Protein AF-0000000066006721 (afdb_homodimer)

Solvent-accessible surface area (backbone atoms only — not comparable to full-atom values): 9634 Å² total; per-residue (Å²): 136,52,75,63,49,50,61,56,58,72,49,58,77,51,83,79,69,46,73,45,31,32,39,35,37,36,39,36,37,34,45,22,88,79,44,73,76,51,80,78,56,61,68,59,48,52,53,51,50,50,51,54,48,40,72,77,36,84,56,55,76,87,36,49,45,78,47,77,48,78,52,97,49,35,34,36,38,36,37,40,31,50,44,71,128,136,52,75,63,50,50,60,57,59,71,51,58,79,50,81,79,69,45,71,45,31,35,39,35,36,36,38,36,38,35,46,23,87,79,44,73,77,51,81,77,57,60,67,57,47,52,53,51,50,50,51,54,48,40,72,78,36,84,56,54,76,89,36,48,45,80,46,77,48,78,51,99,49,36,35,38,37,36,36,40,30,51,44,69,125

Radius of gyration: 15.92 Å; Cα contacts (8 Å, |Δi|>4): 269; chains: 2; bounding box: 31×46×38 Å

Foldseek 3Di:
DDPVVVVVVVPPPDPPLVVWDKDKDKDKDFADPVCPPPDDCPVVVVVVVVVVVCVVAVFDPVQKDWDWDDDPGMIMIMIMGIGDD/DDPVCVVVVVPPPDPPVVVWDKDKDKDKDFADPVCPPPDDCPVVVVVVVVVVVCVVAVFDPVQKDWDWDDDPGMIMIMIMGIGDD

pLDDT: mean 79.86, std 12.74, range [47.28, 93.19]

Structure (mmCIF, N/CA/C/O backbone):
data_AF-0000000066006721-model_v1
#
loop_
_entity.id
_entity.type
_entity.pdbx_description
1 polymer 'Cell division topological specificity factor'
#
loop_
_atom_site.group_PDB
_atom_site.id
_atom_site.type_symbol
_atom_site.label_atom_id
_atom_site.label_alt_id
_atom_site.label_comp_id
_atom_site.label_asym_id
_atom_site.label_entity_id
_atom_site.label_seq_id
_atom_site.pdbx_PDB_ins_code
_atom_site.Cartn_x
_atom_site.Cartn_y
_atom_site.Cartn_z
_atom_site.occupancy
_atom_site.B_iso_or_equiv
_atom_site.auth_seq_id
_atom_site.auth_comp_id
_atom_site.auth_asym_id
_atom_site.auth_atom_id
_atom_site.pdbx_PDB_model_num
ATOM 1 N N . MET A 1 1 ? -9.789 7.531 -14.812 1 58.94 1 MET A N 1
ATOM 2 C CA . MET A 1 1 ? -9.047 6.285 -14.641 1 58.94 1 MET A CA 1
ATOM 3 C C . MET A 1 1 ? -8.664 6.074 -13.18 1 58.94 1 MET A C 1
ATOM 5 O O . MET A 1 1 ? -8.289 7.023 -12.492 1 58.94 1 MET A O 1
ATOM 9 N N . SER A 1 2 ? -9.062 4.902 -12.477 1 75.69 2 SER A N 1
ATOM 10 C CA . SER A 1 2 ? -8.875 4.586 -11.07 1 75.69 2 SER A CA 1
ATOM 11 C C . SER A 1 2 ? -7.555 3.85 -10.844 1 75.69 2 SER A C 1
ATOM 13 O O . SER A 1 2 ? -6.895 3.441 -11.797 1 75.69 2 SER A O 1
ATOM 15 N N . ILE A 1 3 ? -7.07 3.889 -9.68 1 78.44 3 ILE A N 1
ATOM 16 C CA . ILE A 1 3 ? -5.848 3.17 -9.344 1 78.44 3 ILE A CA 1
ATOM 17 C C . ILE A 1 3 ? -5.965 1.711 -9.781 1 78.44 3 ILE A C 1
ATOM 19 O O . ILE A 1 3 ? -4.98 1.095 -10.188 1 78.44 3 ILE A O 1
ATOM 23 N N . PHE A 1 4 ? -7.145 1.253 -9.812 1 81.06 4 PHE A N 1
ATOM 24 C CA . PHE A 1 4 ? -7.402 -0.123 -10.219 1 81.06 4 PHE A CA 1
ATOM 25 C C . PHE A 1 4 ? -7.121 -0.312 -11.703 1 81.06 4 PHE A C 1
ATOM 27 O O . PHE A 1 4 ? -6.578 -1.34 -12.109 1 81.06 4 PHE A O 1
ATOM 34 N N . ASP A 1 5 ? -7.543 0.775 -12.352 1 77.31 5 ASP A N 1
ATOM 35 C CA . ASP A 1 5 ? -7.316 0.72 -13.797 1 77.31 5 ASP A CA 1
ATOM 36 C C . ASP A 1 5 ? -5.824 0.671 -14.117 1 77.31 5 ASP A C 1
ATOM 38 O O . ASP A 1 5 ? -5.406 -0.013 -15.055 1 77.31 5 ASP A O 1
ATOM 42 N N . TYR A 1 6 ? -5.195 1.32 -13.336 1 77.12 6 TYR A N 1
ATOM 43 C CA . TYR A 1 6 ? -3.75 1.389 -13.516 1 77.12 6 TYR A CA 1
ATOM 44 C C . TYR A 1 6 ? -3.113 0.014 -13.344 1 77.12 6 TYR A C 1
ATOM 46 O O . TYR A 1 6 ? -2.311 -0.411 -14.18 1 77.12 6 TYR A O 1
ATOM 54 N N . PHE A 1 7 ? -3.455 -0.729 -12.445 1 80 7 PHE A N 1
ATOM 55 C CA . PHE A 1 7 ? -2.871 -2.033 -12.156 1 80 7 PHE A CA 1
ATOM 56 C C . PHE A 1 7 ? -3.381 -3.084 -13.133 1 80 7 PHE A C 1
ATOM 58 O O . PHE A 1 7 ? -2.66 -4.023 -13.477 1 80 7 PHE A O 1
ATOM 65 N N . ARG A 1 8 ? -4.484 -2.852 -13.578 1 72.56 8 ARG A N 1
ATOM 66 C CA . ARG A 1 8 ? -5.043 -3.777 -14.562 1 72.56 8 ARG A CA 1
ATOM 67 C C . ARG A 1 8 ? -4.387 -3.588 -15.922 1 72.56 8 ARG A C 1
ATOM 69 O O . ARG A 1 8 ? -4.172 -4.559 -16.656 1 72.56 8 ARG A O 1
ATOM 76 N N . ALA A 1 9 ? -4.18 -2.328 -16.188 1 70.56 9 ALA A N 1
ATOM 77 C CA . ALA A 1 9 ? -3.611 -1.997 -17.484 1 70.56 9 ALA A CA 1
ATOM 78 C C . ALA A 1 9 ? -2.156 -2.447 -17.578 1 70.56 9 ALA A C 1
ATOM 80 O O . ALA A 1 9 ? -1.688 -2.83 -18.656 1 70.56 9 ALA A O 1
ATOM 81 N N . LYS A 1 10 ? -1.448 -2.076 -16.609 1 62.06 10 LYS A N 1
ATOM 82 C CA . LYS A 1 10 ? -0.041 -2.465 -16.594 1 62.06 10 LYS A CA 1
ATOM 83 C C . LYS A 1 10 ? 0.118 -3.967 -16.797 1 62.06 10 LYS A C 1
ATOM 85 O O . LYS A 1 10 ? 1.142 -4.422 -17.312 1 62.06 10 LYS A O 1
ATOM 90 N N . ARG A 1 11 ? -0.796 -4.77 -16.453 1 56.75 11 ARG A N 1
ATOM 91 C CA . ARG A 1 11 ? -0.594 -6.215 -16.469 1 56.75 11 ARG A CA 1
ATOM 92 C C . ARG A 1 11 ? -1.101 -6.832 -17.766 1 56.75 11 ARG A C 1
ATOM 94 O O . ARG A 1 11 ? -1.425 -8.016 -17.812 1 56.75 11 ARG A O 1
ATOM 101 N N . ALA A 1 12 ? -1.154 -6 -18.734 1 51.88 12 ALA A N 1
ATOM 102 C CA . ALA A 1 12 ? -1.286 -6.801 -19.953 1 51.88 12 ALA A CA 1
ATOM 103 C C . ALA A 1 12 ? -0.331 -7.992 -19.938 1 51.88 12 ALA A C 1
ATOM 105 O O . ALA A 1 12 ? 0.837 -7.852 -19.562 1 51.88 12 ALA A O 1
ATOM 106 N N . PRO A 1 13 ? -0.945 -9.18 -19.766 1 47.78 13 PRO A N 1
ATOM 107 C CA . PRO A 1 13 ? -0.259 -10.469 -19.672 1 47.78 13 PRO A CA 1
ATOM 108 C C . PRO A 1 13 ? 1.05 -10.5 -20.469 1 47.78 13 PRO A C 1
ATOM 110 O O . PRO A 1 13 ? 1.033 -10.477 -21.703 1 47.78 13 PRO A O 1
ATOM 113 N N . THR A 1 14 ? 1.924 -9.68 -20.422 1 47.28 14 THR A N 1
ATOM 114 C CA . THR A 1 14 ? 3.006 -10.227 -21.234 1 47.28 14 THR A CA 1
ATOM 115 C C . THR A 1 14 ? 3.463 -11.578 -20.688 1 47.28 14 THR A C 1
ATOM 117 O O . THR A 1 14 ? 3.254 -11.875 -19.5 1 47.28 14 THR A O 1
ATOM 120 N N . SER A 1 15 ? 3.844 -12.562 -21.562 1 47.41 15 SER A N 1
ATOM 121 C CA . SER A 1 15 ? 4.262 -13.953 -21.438 1 47.41 15 SER A CA 1
ATOM 122 C C . SER A 1 15 ? 5.152 -14.148 -20.203 1 47.41 15 SER A C 1
ATOM 124 O O . SER A 1 15 ? 5.027 -15.148 -19.5 1 47.41 15 SER A O 1
ATOM 126 N N . ALA A 1 16 ? 6.383 -13.523 -20.125 1 49.09 16 ALA A N 1
ATOM 127 C CA . ALA A 1 16 ? 7.539 -13.852 -19.297 1 49.09 16 ALA A CA 1
ATOM 128 C C . ALA A 1 16 ? 7.32 -13.406 -17.844 1 49.09 16 ALA A C 1
ATOM 130 O O . ALA A 1 16 ? 7.871 -14 -16.922 1 49.09 16 ALA A O 1
ATOM 131 N N . SER A 1 17 ? 6.824 -12.312 -17.547 1 51.91 17 SER A N 1
ATOM 132 C CA . SER A 1 17 ? 6.613 -11.734 -16.219 1 51.91 17 SER A CA 1
ATOM 133 C C . SER A 1 17 ? 5.559 -12.508 -15.438 1 51.91 17 SER A C 1
ATOM 135 O O . SER A 1 17 ? 5.367 -12.273 -14.242 1 51.91 17 SER A O 1
ATOM 137 N N . LEU A 1 18 ? 4.672 -13.195 -16.156 1 52.91 18 LEU A N 1
ATOM 138 C CA . LEU A 1 18 ? 3.486 -13.93 -15.719 1 52.91 18 LEU A CA 1
ATOM 139 C C . LEU A 1 18 ? 3.859 -15.031 -14.742 1 52.91 18 LEU A C 1
ATOM 141 O O . LEU A 1 18 ? 3.02 -15.484 -13.961 1 52.91 18 LEU A O 1
ATOM 145 N N . ALA A 1 19 ? 5.117 -15.367 -14.805 1 62.44 19 ALA A N 1
ATOM 146 C CA . ALA A 1 19 ? 5.32 -16.625 -14.094 1 62.44 19 ALA A CA 1
ATOM 147 C C . ALA A 1 19 ? 5.48 -16.391 -12.594 1 62.44 19 ALA A C 1
ATOM 149 O O . ALA A 1 19 ? 5.176 -17.266 -11.781 1 62.44 19 ALA A O 1
ATOM 150 N N . LYS A 1 20 ? 5.84 -15.078 -12.344 1 75.56 20 LYS A N 1
ATOM 151 C CA . LYS A 1 20 ? 6.07 -14.914 -10.906 1 75.56 20 LYS A CA 1
ATOM 152 C C . LYS A 1 20 ? 5.027 -13.992 -10.281 1 75.56 20 LYS A C 1
ATOM 154 O O . LYS A 1 20 ? 4.551 -13.055 -10.93 1 75.56 20 LYS A O 1
ATOM 159 N N . GLU A 1 21 ? 4.586 -14.453 -9.258 1 83.62 21 GLU A N 1
ATOM 160 C CA . GLU A 1 21 ? 3.652 -13.609 -8.516 1 83.62 21 GLU A CA 1
ATOM 161 C C . GLU A 1 21 ? 4.34 -12.352 -7.996 1 83.62 21 GLU A C 1
ATOM 163 O O . GLU A 1 21 ? 5.496 -12.398 -7.578 1 83.62 21 GLU A O 1
ATOM 168 N N . ARG A 1 22 ? 3.717 -11.273 -8.219 1 85.69 22 ARG A N 1
ATOM 169 C CA . ARG A 1 22 ? 4.281 -10 -7.781 1 85.69 22 ARG A CA 1
ATOM 170 C C . ARG A 1 22 ? 3.314 -9.266 -6.859 1 85.69 22 ARG A C 1
ATOM 172 O O . ARG A 1 22 ? 2.105 -9.25 -7.102 1 85.69 22 ARG A O 1
ATOM 179 N N . LEU A 1 23 ? 3.951 -8.734 -5.801 1 90.06 23 LEU A N 1
ATOM 180 C CA . LEU A 1 23 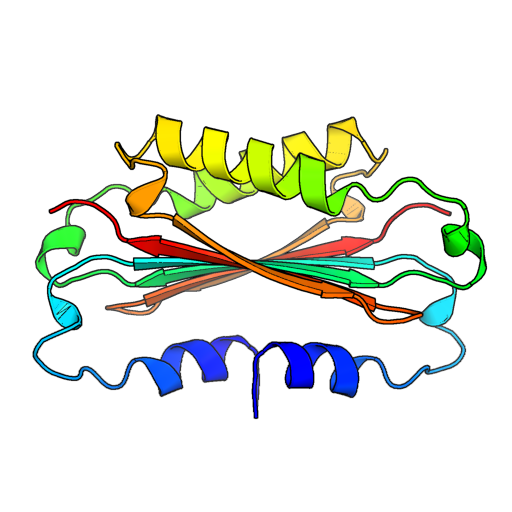? 3.229 -7.887 -4.863 1 90.06 23 LEU A CA 1
ATOM 181 C C . LEU A 1 23 ? 3.729 -6.445 -4.938 1 90.06 23 LEU A C 1
ATOM 183 O O . LEU A 1 23 ? 4.938 -6.203 -4.922 1 90.06 23 LEU A O 1
ATOM 187 N N . GLN A 1 24 ? 2.793 -5.629 -5.152 1 90.69 24 GLN A N 1
ATOM 188 C CA . GLN A 1 24 ? 3.117 -4.207 -5.164 1 90.69 24 GLN A CA 1
ATOM 189 C C . GLN A 1 24 ? 2.348 -3.457 -4.078 1 90.69 24 GLN A C 1
ATOM 191 O O . GLN A 1 24 ? 1.125 -3.586 -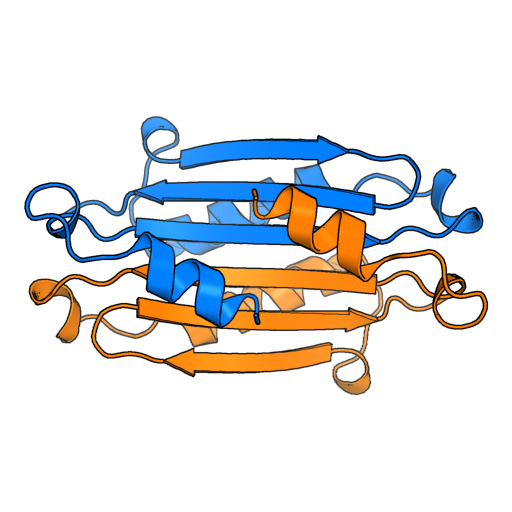3.977 1 90.69 24 GLN A O 1
ATOM 196 N N . ILE A 1 25 ? 3.1 -2.678 -3.291 1 93 25 ILE A N 1
ATOM 197 C CA . ILE A 1 25 ? 2.467 -1.906 -2.227 1 93 25 ILE A CA 1
ATOM 198 C C . ILE A 1 25 ? 2.809 -0.427 -2.389 1 93 25 ILE A C 1
ATOM 200 O O . ILE A 1 25 ? 3.975 -0.071 -2.576 1 93 25 ILE A O 1
ATOM 204 N N . ILE A 1 26 ? 1.774 0.328 -2.33 1 93.19 26 ILE A N 1
ATOM 205 C CA . ILE A 1 26 ? 1.949 1.772 -2.434 1 93.19 26 ILE A CA 1
ATOM 206 C C . ILE A 1 26 ? 1.365 2.451 -1.196 1 93.19 26 ILE A C 1
ATOM 208 O O . ILE A 1 26 ? 0.234 2.164 -0.798 1 93.19 26 ILE A O 1
ATOM 212 N N . VAL A 1 27 ? 2.176 3.32 -0.611 1 92.44 27 VAL A N 1
ATOM 213 C CA . VAL A 1 27 ? 1.722 4.113 0.525 1 92.44 27 VAL A CA 1
ATOM 214 C C . VAL A 1 27 ? 1.83 5.602 0.193 1 92.44 27 VAL A C 1
ATOM 216 O O . VAL A 1 27 ? 2.924 6.109 -0.065 1 92.44 27 VAL A O 1
ATOM 219 N N . ALA A 1 28 ? 0.731 6.227 0.167 1 90.88 28 ALA A N 1
ATOM 220 C CA . ALA A 1 28 ? 0.697 7.66 -0.105 1 90.88 28 ALA A CA 1
ATOM 221 C C . ALA A 1 28 ? 0.251 8.445 1.128 1 90.88 28 ALA A C 1
ATOM 223 O O . ALA A 1 28 ? -0.849 8.227 1.643 1 90.88 28 ALA A O 1
ATOM 224 N N . HIS A 1 29 ? 1.088 9.305 1.525 1 88.25 29 HIS A N 1
ATOM 225 C CA . HIS A 1 29 ? 0.798 10.125 2.699 1 88.25 29 HIS A CA 1
ATOM 226 C C . HIS A 1 29 ? 0.651 11.594 2.322 1 88.25 29 HIS A C 1
ATOM 228 O O . HIS A 1 29 ? 1.624 12.234 1.92 1 88.25 29 HIS A O 1
ATOM 234 N N . GLU A 1 30 ? -0.561 12.016 2.49 1 85.62 30 GLU A N 1
ATOM 235 C CA . GLU A 1 30 ? -0.819 13.438 2.273 1 85.62 30 GLU A CA 1
ATOM 236 C C . GLU A 1 30 ? -0.722 14.227 3.58 1 85.62 30 GLU A C 1
ATOM 238 O O . GLU A 1 30 ? -1.499 13.992 4.508 1 85.62 30 GLU A O 1
ATOM 243 N N . ARG A 1 31 ? 0.265 15.094 3.484 1 80.5 31 ARG A N 1
ATOM 244 C CA . ARG A 1 31 ? 0.513 15.883 4.684 1 80.5 31 ARG A CA 1
ATOM 245 C C . ARG A 1 31 ? -0.071 17.281 4.547 1 80.5 31 ARG A C 1
ATOM 247 O O . ARG A 1 31 ? -0.292 17.766 3.434 1 80.5 31 ARG A O 1
ATOM 254 N N . ASN A 1 32 ? -0.407 17.797 5.668 1 73.69 32 ASN A N 1
ATOM 255 C CA . ASN A 1 32 ? -0.788 19.203 5.703 1 73.69 32 ASN A CA 1
ATOM 256 C C . ASN A 1 32 ? 0.345 20.078 6.23 1 73.69 32 ASN A C 1
ATOM 258 O O . ASN A 1 32 ? 1.333 19.562 6.762 1 73.69 32 ASN A O 1
ATOM 262 N N . LYS A 1 33 ? 0.249 21.297 5.898 1 66.31 33 LYS A N 1
ATOM 263 C CA . LYS A 1 33 ? 1.279 22.25 6.301 1 66.31 33 LYS A CA 1
ATOM 264 C C . LYS A 1 33 ? 1.632 22.078 7.777 1 66.31 33 LYS A C 1
ATOM 266 O O . LYS A 1 33 ? 2.754 22.391 8.195 1 66.31 33 LYS A O 1
ATOM 271 N N . ARG A 1 34 ? 0.683 21.578 8.539 1 68.25 34 ARG A N 1
ATOM 272 C CA . ARG A 1 34 ? 0.907 21.453 9.977 1 68.25 34 ARG A CA 1
ATOM 273 C C . ARG A 1 34 ? 1.74 20.219 10.297 1 68.25 34 ARG A C 1
ATOM 275 O O . ARG A 1 34 ? 2.414 20.172 11.328 1 68.25 34 ARG A O 1
ATOM 282 N N . SER A 1 35 ? 1.724 19.266 9.352 1 64.62 35 SER A N 1
ATOM 283 C CA . SER A 1 35 ? 2.357 17.969 9.578 1 64.62 35 SER A CA 1
ATOM 284 C C . SER A 1 35 ? 3.85 18.031 9.273 1 64.62 35 SER A C 1
ATOM 286 O O . SER A 1 35 ? 4.562 17.031 9.461 1 64.62 35 SER A O 1
ATOM 288 N N . LEU A 1 36 ? 4.246 19.156 8.852 1 63.19 36 LEU A N 1
ATOM 289 C CA . LEU A 1 36 ? 5.648 19.266 8.453 1 63.19 36 LEU A CA 1
ATOM 290 C C . LEU A 1 36 ? 6.57 18.953 9.625 1 63.19 36 LEU A C 1
ATOM 292 O O . LEU A 1 36 ? 7.727 18.578 9.43 1 63.19 36 LEU A O 1
ATOM 296 N N . GLN A 1 37 ? 5.945 18.984 10.781 1 65.25 37 GLN A N 1
ATOM 297 C CA . GLN A 1 37 ? 6.781 18.75 11.953 1 65.25 37 GLN A CA 1
ATOM 298 C C . GLN A 1 37 ? 6.656 17.297 12.43 1 65.25 37 GLN A C 1
ATOM 300 O O . GLN A 1 37 ? 7.359 16.875 13.352 1 65.25 37 GLN A O 1
ATOM 305 N N . GLN A 1 38 ? 5.875 16.578 11.711 1 68.19 38 GLN A N 1
ATOM 306 C CA . GLN A 1 38 ? 5.656 15.211 12.172 1 68.19 38 GLN A CA 1
ATOM 307 C C . GLN A 1 38 ? 6.691 14.258 11.586 1 68.19 38 GLN A C 1
ATOM 309 O O . GLN A 1 38 ? 7.191 14.477 10.484 1 68.19 38 GLN A O 1
ATOM 314 N N . PRO A 1 39 ? 7.176 13.352 12.5 1 72.25 39 PRO A N 1
ATOM 315 C CA . PRO A 1 39 ? 8.102 12.336 11.984 1 72.25 39 PRO A CA 1
ATOM 316 C C . PRO A 1 39 ? 7.535 11.555 10.812 1 72.25 39 PRO A C 1
ATOM 318 O O . PRO A 1 39 ? 6.316 11.391 10.703 1 72.25 39 PRO A O 1
ATOM 321 N N . ASP A 1 40 ? 8.453 11.25 9.891 1 73.62 40 ASP A N 1
ATOM 322 C CA . ASP A 1 40 ? 8.055 10.469 8.719 1 73.62 40 ASP A CA 1
ATOM 323 C C . ASP A 1 40 ? 7.836 9.008 9.094 1 73.62 40 ASP A C 1
ATOM 325 O O . ASP A 1 40 ? 8.766 8.328 9.547 1 73.62 40 ASP A O 1
ATOM 329 N N . TYR A 1 41 ? 6.66 8.555 9.094 1 77.75 41 TYR A N 1
ATOM 330 C CA . TYR A 1 41 ? 6.312 7.176 9.422 1 77.75 41 TYR A CA 1
ATOM 331 C C . TYR A 1 41 ? 6.457 6.273 8.203 1 77.75 41 TYR A C 1
ATOM 333 O O . TYR A 1 41 ? 6.348 5.047 8.312 1 77.75 41 TYR A O 1
ATOM 341 N N . LEU A 1 42 ? 6.785 6.816 7.082 1 82.69 42 LEU 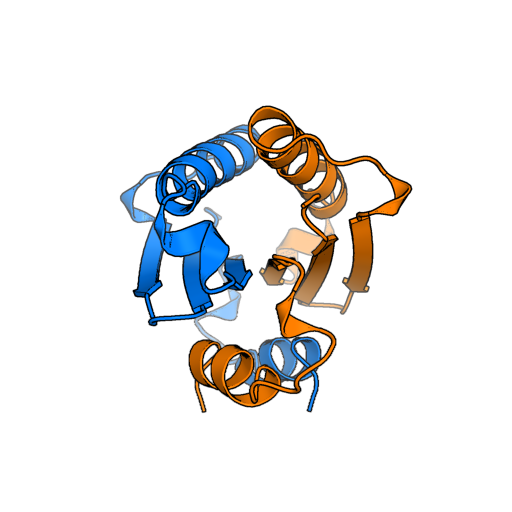A N 1
ATOM 342 C CA . LEU A 1 42 ? 6.816 6.051 5.84 1 82.69 42 LEU A CA 1
ATOM 343 C C . LEU A 1 42 ? 7.914 4.992 5.883 1 82.69 42 LEU A C 1
ATOM 345 O O . LEU A 1 42 ? 7.672 3.828 5.562 1 82.69 42 LEU A O 1
ATOM 349 N N . PRO A 1 43 ? 9.117 5.469 6.41 1 84.56 43 PRO A N 1
ATOM 350 C CA . PRO A 1 43 ? 10.18 4.461 6.477 1 84.56 43 PRO A CA 1
ATOM 351 C C . PRO A 1 43 ? 9.867 3.334 7.453 1 84.56 43 PRO A C 1
ATOM 353 O O . PRO A 1 43 ? 10.164 2.17 7.176 1 84.56 43 PRO A O 1
ATOM 356 N N . GLN A 1 44 ? 9.305 3.682 8.477 1 84.75 44 GLN A N 1
ATOM 357 C CA . GLN A 1 44 ? 8.922 2.678 9.469 1 84.75 44 GLN A CA 1
ATOM 358 C C . GLN A 1 44 ? 7.805 1.785 8.938 1 84.75 44 GLN A C 1
ATOM 360 O O . GLN A 1 44 ? 7.832 0.567 9.125 1 84.75 44 GLN A O 1
ATOM 365 N N . MET A 1 45 ? 6.875 2.422 8.273 1 86.19 45 MET A N 1
ATOM 366 C CA . MET A 1 45 ? 5.762 1.665 7.703 1 86.19 45 MET A CA 1
ATOM 367 C C . MET A 1 45 ? 6.258 0.681 6.648 1 86.19 45 MET A C 1
ATOM 369 O O . MET A 1 45 ? 5.77 -0.447 6.57 1 86.19 45 MET A O 1
ATOM 373 N N . ARG A 1 46 ? 7.184 1.108 5.844 1 87 46 ARG A N 1
ATOM 374 C CA . ARG A 1 46 ? 7.777 0.261 4.816 1 87 46 ARG A CA 1
ATOM 375 C C . ARG A 1 46 ? 8.359 -1.012 5.422 1 87 46 ARG A C 1
ATOM 377 O O . ARG A 1 46 ? 8.094 -2.113 4.938 1 87 46 ARG A O 1
ATOM 384 N N . GLU A 1 47 ? 9.109 -0.914 6.512 1 89 47 GLU A N 1
ATOM 385 C CA . GLU A 1 47 ? 9.773 -2.047 7.152 1 89 47 GLU A CA 1
ATOM 386 C C . GLU A 1 47 ? 8.758 -3.004 7.766 1 89 47 GLU A C 1
ATOM 388 O O . GLU A 1 47 ? 8.898 -4.223 7.656 1 89 47 GLU A O 1
ATOM 393 N N . GLU A 1 48 ? 7.836 -2.404 8.328 1 90.31 48 GLU A N 1
ATOM 394 C CA . GLU A 1 48 ? 6.816 -3.227 8.977 1 90.31 48 GLU A CA 1
ATOM 395 C C . GLU A 1 48 ? 5.977 -3.979 7.953 1 90.31 48 GLU A C 1
ATOM 397 O O . GLU A 1 48 ? 5.625 -5.141 8.164 1 90.31 48 GLU A O 1
ATOM 402 N N . ILE A 1 49 ? 5.668 -3.275 6.898 1 89.88 49 ILE A N 1
ATOM 403 C CA . ILE A 1 49 ? 4.875 -3.896 5.844 1 89.88 49 ILE A CA 1
ATOM 404 C C . ILE A 1 49 ? 5.66 -5.047 5.219 1 89.88 49 ILE A C 1
ATOM 406 O O . ILE A 1 49 ? 5.109 -6.125 4.984 1 89.88 49 ILE A O 1
ATOM 410 N N . ILE A 1 50 ? 6.887 -4.84 5.047 1 89.25 50 ILE A N 1
ATOM 411 C CA . ILE A 1 50 ? 7.758 -5.875 4.5 1 89.25 50 ILE A CA 1
ATOM 412 C C . ILE A 1 50 ? 7.816 -7.059 5.465 1 89.25 50 ILE A C 1
ATOM 414 O O . ILE A 1 50 ? 7.762 -8.219 5.039 1 89.25 50 ILE A O 1
ATOM 418 N N . ALA A 1 51 ? 7.906 -6.727 6.684 1 90.5 51 ALA A N 1
ATOM 419 C CA . ALA A 1 51 ? 7.961 -7.762 7.719 1 90.5 51 ALA A CA 1
ATOM 420 C C . ALA A 1 51 ? 6.691 -8.609 7.719 1 90.5 51 ALA A C 1
ATOM 422 O O . ALA A 1 51 ? 6.754 -9.828 7.875 1 90.5 51 ALA A O 1
ATOM 423 N N . VAL A 1 52 ? 5.613 -7.945 7.527 1 88.69 52 VAL A N 1
ATOM 424 C CA . VAL A 1 52 ? 4.324 -8.633 7.5 1 88.69 52 VAL A CA 1
ATOM 425 C C . VAL A 1 52 ? 4.273 -9.578 6.301 1 88.69 52 VAL A C 1
ATOM 427 O O . VAL A 1 52 ? 3.902 -10.75 6.441 1 88.69 52 VAL A O 1
ATOM 430 N N . ILE A 1 53 ? 4.645 -9.148 5.156 1 87.94 53 ILE A N 1
ATOM 431 C CA . ILE A 1 53 ? 4.633 -9.953 3.943 1 87.94 53 ILE A CA 1
ATOM 432 C C . ILE A 1 53 ? 5.582 -11.141 4.105 1 87.94 53 ILE A C 1
ATOM 434 O O . ILE A 1 53 ? 5.258 -12.266 3.707 1 87.94 53 ILE A O 1
ATOM 438 N N . ARG A 1 54 ? 6.676 -10.867 4.688 1 87.81 54 ARG A N 1
ATOM 439 C CA . ARG A 1 54 ? 7.699 -11.891 4.871 1 87.81 54 ARG A CA 1
ATOM 440 C C . ARG A 1 54 ? 7.191 -13.008 5.773 1 87.81 54 ARG A C 1
ATOM 442 O O . ARG A 1 54 ? 7.742 -14.117 5.77 1 87.81 54 ARG A O 1
ATOM 449 N N . LYS A 1 55 ? 6.289 -12.656 6.559 1 87 55 LYS A N 1
ATOM 450 C CA . LYS A 1 55 ? 5.711 -13.648 7.453 1 87 55 LYS A CA 1
ATOM 451 C C . LYS A 1 55 ? 4.906 -14.688 6.676 1 87 55 LYS A C 1
ATOM 453 O O . LYS A 1 55 ? 4.844 -15.852 7.066 1 87 55 LYS A O 1
ATOM 458 N N . TYR A 1 56 ? 4.371 -14.227 5.637 1 83.75 56 TYR A N 1
ATOM 459 C CA . TYR A 1 56 ? 3.492 -15.094 4.855 1 83.75 56 TYR A CA 1
ATOM 460 C C . TYR A 1 56 ? 4.207 -15.625 3.621 1 83.75 56 TYR A C 1
ATOM 462 O O . TYR A 1 56 ? 3.85 -16.688 3.098 1 83.75 56 TYR A O 1
ATOM 470 N N . ILE A 1 57 ? 5.094 -14.875 3.184 1 82 57 ILE A N 1
ATOM 471 C CA . ILE A 1 57 ? 5.832 -15.227 1.974 1 82 57 ILE A CA 1
ATOM 472 C C . ILE A 1 57 ? 7.332 -15.117 2.234 1 82 57 ILE A C 1
ATOM 474 O O . ILE A 1 57 ? 7.816 -14.07 2.678 1 82 57 ILE A O 1
ATOM 478 N N . PRO A 1 58 ? 7.91 -16.25 1.938 1 88.31 58 PRO A N 1
ATOM 479 C CA . PRO A 1 58 ? 9.359 -16.234 2.143 1 88.31 58 PRO A CA 1
ATOM 480 C C . PRO A 1 58 ? 10.102 -15.414 1.094 1 88.31 58 PRO A C 1
ATOM 482 O O . PRO A 1 58 ? 10.484 -15.938 0.046 1 88.31 58 PRO A O 1
ATOM 485 N N . ILE A 1 59 ? 10.203 -14.156 1.334 1 87.69 59 ILE A N 1
ATOM 486 C CA . ILE A 1 59 ? 10.906 -13.281 0.399 1 87.69 59 ILE A CA 1
ATOM 487 C C . ILE A 1 59 ? 12.172 -12.727 1.055 1 87.69 59 ILE A C 1
ATOM 489 O O . ILE A 1 59 ? 12.219 -12.562 2.275 1 87.69 59 ILE A O 1
ATOM 493 N N . ASP A 1 60 ? 13.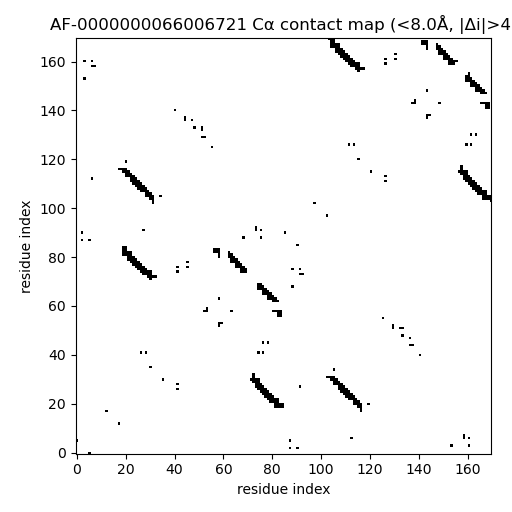156 -12.539 0.207 1 89.69 60 ASP A N 1
ATOM 494 C CA . ASP A 1 60 ? 14.398 -11.93 0.676 1 89.69 60 ASP A CA 1
ATOM 495 C C . ASP A 1 60 ? 14.492 -10.469 0.233 1 89.69 60 ASP A C 1
ATOM 497 O O . ASP A 1 60 ? 13.711 -10.023 -0.613 1 89.69 60 ASP A O 1
ATOM 501 N N . SER A 1 61 ? 15.406 -9.773 0.873 1 86.69 61 SER A N 1
ATOM 502 C CA . SER A 1 61 ? 15.555 -8.344 0.608 1 86.69 61 SER A CA 1
ATOM 503 C C . SER A 1 61 ? 15.859 -8.086 -0.864 1 86.69 61 SER A C 1
ATOM 505 O O . SER A 1 61 ? 15.594 -6.992 -1.373 1 86.69 61 SER A O 1
ATOM 507 N N . SER A 1 62 ? 16.406 -9.102 -1.566 1 91.06 62 SER A N 1
ATOM 508 C CA . SER A 1 62 ? 16.734 -8.93 -2.977 1 91.06 62 SER A CA 1
ATOM 509 C C . SER A 1 62 ? 15.484 -8.969 -3.85 1 91.06 62 SER A C 1
ATOM 511 O O . SER A 1 62 ? 15.516 -8.547 -5.008 1 91.06 62 SER A O 1
ATOM 513 N N . GLN A 1 63 ? 14.5 -9.422 -3.314 1 92.06 63 GLN A N 1
ATOM 514 C CA . GLN A 1 63 ? 13.258 -9.555 -4.059 1 92.06 63 GLN A CA 1
ATOM 515 C C . GLN A 1 63 ? 12.344 -8.359 -3.816 1 92.06 63 GLN A C 1
ATOM 517 O O . GLN A 1 63 ? 11.234 -8.289 -4.359 1 92.06 63 GLN A O 1
ATOM 522 N N . VAL A 1 64 ? 12.781 -7.449 -3.014 1 91.25 64 VAL A N 1
ATOM 523 C CA . VAL A 1 64 ? 11.969 -6.289 -2.66 1 91.25 64 VAL A CA 1
ATOM 524 C C . VAL A 1 64 ? 12.617 -5.02 -3.209 1 91.25 64 VAL A C 1
ATOM 526 O O . VAL A 1 64 ? 13.805 -4.773 -2.979 1 91.25 64 VAL A O 1
ATOM 529 N N . SER A 1 65 ? 11.93 -4.301 -4.035 1 93.19 65 SER A N 1
ATOM 530 C CA . SER A 1 65 ? 12.367 -3.006 -4.551 1 93.19 65 SER A CA 1
ATOM 531 C C . SER A 1 65 ? 11.539 -1.871 -3.953 1 93.19 65 SER A C 1
ATOM 533 O O . SER A 1 65 ? 10.305 -1.906 -3.992 1 93.19 65 SER A O 1
ATOM 535 N N . VAL A 1 66 ? 12.242 -0.864 -3.463 1 91.38 66 VAL A N 1
ATOM 536 C CA . VAL A 1 66 ? 11.555 0.225 -2.773 1 91.38 66 VAL A CA 1
ATOM 537 C C . VAL A 1 66 ? 11.82 1.543 -3.498 1 91.38 66 VAL A C 1
ATOM 539 O O . VAL A 1 66 ? 12.961 1.85 -3.846 1 91.38 66 VAL A O 1
ATOM 542 N N . ASN A 1 67 ? 10.789 2.25 -3.814 1 91.31 67 ASN A N 1
ATOM 543 C CA . ASN A 1 67 ? 10.859 3.59 -4.387 1 91.31 67 ASN A CA 1
ATOM 544 C C . ASN A 1 67 ? 10.078 4.598 -3.547 1 91.31 67 ASN A C 1
ATOM 546 O O . ASN A 1 67 ? 8.953 4.328 -3.133 1 91.31 67 ASN A O 1
ATOM 550 N N . VAL A 1 68 ? 10.766 5.727 -3.244 1 88.56 68 VAL A N 1
ATOM 551 C CA . VAL A 1 68 ? 10.109 6.738 -2.418 1 88.56 68 VAL A CA 1
ATOM 552 C C . VAL A 1 68 ? 10.102 8.078 -3.152 1 88.56 68 VAL A C 1
ATOM 554 O O . VAL A 1 68 ? 11.102 8.469 -3.758 1 88.56 68 VAL A O 1
ATOM 557 N N . ASP A 1 69 ? 8.977 8.648 -3.178 1 88.75 69 ASP A N 1
ATOM 558 C CA . ASP A 1 69 ? 8.805 9.992 -3.727 1 88.75 69 ASP A CA 1
ATOM 55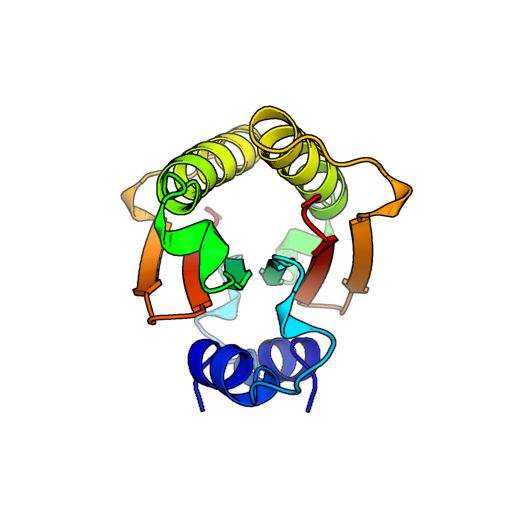9 C C . ASP A 1 69 ? 8.195 10.93 -2.689 1 88.75 69 ASP A C 1
ATOM 561 O O . ASP A 1 69 ? 7.055 10.75 -2.27 1 88.75 69 ASP A O 1
ATOM 565 N N . ASN A 1 70 ? 9.07 11.844 -2.242 1 83.25 70 ASN A N 1
ATOM 566 C CA . ASN A 1 70 ? 8.617 12.797 -1.235 1 83.25 70 ASN A CA 1
ATOM 567 C C . ASN A 1 70 ? 8.391 14.18 -1.837 1 83.25 70 ASN A C 1
ATOM 569 O O . ASN A 1 70 ? 9.305 14.758 -2.432 1 83.25 70 ASN A O 1
ATOM 573 N N . SER A 1 71 ? 7.191 14.602 -1.826 1 81.44 71 SER A N 1
ATOM 574 C CA . SER A 1 71 ? 6.867 15.969 -2.217 1 81.44 71 SER A CA 1
ATOM 575 C C . SER A 1 71 ? 6.508 16.828 -1.004 1 81.44 71 SER A C 1
ATOM 577 O O . SER A 1 71 ? 6.426 16.312 0.116 1 81.44 71 SER A O 1
ATOM 579 N N . GLU A 1 72 ? 6.336 18.141 -1.148 1 77.06 72 GLU A N 1
ATOM 580 C CA . GLU A 1 72 ? 6.09 19.062 -0.041 1 77.06 72 GLU A CA 1
ATOM 581 C C . GLU A 1 72 ? 4.816 18.688 0.713 1 77.06 72 GLU A C 1
ATOM 583 O O . GLU A 1 72 ? 4.777 18.75 1.943 1 77.06 72 GLU A O 1
ATOM 588 N N . ASN A 1 73 ? 3.789 18.25 0.011 1 79.31 73 ASN A N 1
ATOM 589 C CA . ASN A 1 73 ? 2.512 18.016 0.671 1 79.31 73 ASN A CA 1
ATOM 590 C C . ASN A 1 73 ? 2.07 16.562 0.52 1 79.31 73 ASN A C 1
ATOM 592 O O . ASN A 1 73 ? 0.94 16.203 0.869 1 79.31 73 ASN A O 1
ATOM 596 N N . CYS A 1 74 ? 2.93 15.773 -0.113 1 83.44 74 CYS A N 1
ATOM 597 C CA . CYS A 1 74 ? 2.559 14.375 -0.321 1 83.44 74 CYS A CA 1
ATOM 598 C C . CYS A 1 74 ? 3.793 13.484 -0.362 1 83.44 74 CYS A C 1
ATOM 600 O O . CYS A 1 74 ? 4.797 13.828 -0.986 1 83.44 74 CYS A O 1
ATOM 602 N N . SER A 1 75 ? 3.791 12.375 0.336 1 88.44 75 SER A N 1
ATOM 603 C CA . SER A 1 75 ? 4.852 11.375 0.305 1 88.44 75 SER A CA 1
ATOM 604 C C . SER A 1 75 ? 4.328 10.031 -0.201 1 88.44 75 SER A C 1
ATOM 606 O O . SER A 1 75 ? 3.342 9.508 0.322 1 88.44 75 SER A O 1
ATOM 608 N N . VAL A 1 76 ? 4.988 9.578 -1.235 1 90.31 76 VAL A N 1
ATOM 609 C CA . VAL A 1 76 ? 4.535 8.32 -1.812 1 90.31 76 VAL A CA 1
ATOM 610 C C . VAL A 1 76 ? 5.656 7.281 -1.738 1 90.31 76 VAL A C 1
ATOM 612 O O . VAL A 1 76 ? 6.766 7.523 -2.213 1 90.31 76 VAL A O 1
ATOM 615 N N . LEU A 1 77 ? 5.328 6.102 -1.121 1 92.38 77 LEU A N 1
ATOM 616 C CA . LEU A 1 77 ? 6.246 4.977 -1.014 1 92.38 77 LEU A CA 1
ATOM 617 C C . LEU A 1 77 ? 5.75 3.789 -1.835 1 92.38 77 LEU A C 1
ATOM 619 O O . LEU A 1 77 ? 4.609 3.352 -1.673 1 92.38 77 LEU A O 1
ATOM 623 N N . GLU A 1 78 ? 6.574 3.342 -2.707 1 92.62 78 GLU A N 1
ATOM 624 C CA . GLU A 1 78 ? 6.223 2.199 -3.547 1 92.62 78 GLU A CA 1
ATOM 625 C C . GLU A 1 78 ? 7.141 1.011 -3.273 1 92.62 78 GLU A C 1
ATOM 627 O O . GLU A 1 78 ? 8.359 1.125 -3.389 1 92.62 78 GLU A O 1
ATOM 632 N N . LEU A 1 79 ? 6.488 -0.129 -2.979 1 92.5 79 LEU A N 1
ATOM 633 C CA . LEU A 1 79 ? 7.207 -1.373 -2.729 1 92.5 79 LEU A CA 1
ATOM 634 C C . LEU A 1 79 ? 6.855 -2.424 -3.775 1 92.5 79 LEU A C 1
ATOM 636 O O . LEU A 1 79 ? 5.684 -2.766 -3.949 1 92.5 79 LEU A O 1
ATOM 640 N N . ASN A 1 80 ? 7.879 -2.891 -4.426 1 91.94 80 ASN A N 1
ATOM 641 C CA . ASN A 1 80 ? 7.695 -3.961 -5.402 1 91.94 80 ASN A CA 1
ATOM 642 C C . ASN A 1 80 ? 8.32 -5.266 -4.926 1 91.94 80 ASN A C 1
ATOM 644 O O . ASN A 1 80 ? 9.531 -5.336 -4.703 1 91.94 80 ASN A O 1
ATOM 648 N N . ILE A 1 81 ? 7.492 -6.242 -4.793 1 91.5 81 ILE A N 1
ATOM 649 C CA . ILE A 1 81 ? 7.965 -7.508 -4.246 1 91.5 81 ILE A CA 1
ATOM 650 C C . ILE A 1 81 ? 7.68 -8.633 -5.234 1 91.5 81 ILE A C 1
ATOM 652 O O . ILE A 1 81 ? 6.551 -8.781 -5.715 1 91.5 81 ILE A O 1
ATOM 656 N N . THR A 1 82 ? 8.719 -9.367 -5.492 1 89.81 82 THR A N 1
ATOM 657 C CA . THR A 1 82 ? 8.555 -10.555 -6.32 1 89.81 82 THR A CA 1
ATOM 658 C C . THR A 1 82 ? 8.492 -11.812 -5.457 1 89.81 82 THR A C 1
ATOM 660 O O . THR A 1 82 ? 9.406 -12.086 -4.676 1 89.81 82 THR A O 1
ATOM 663 N N . LEU A 1 83 ? 7.344 -12.5 -5.578 1 85.19 83 LEU A N 1
ATOM 664 C CA . LEU A 1 83 ? 7.152 -13.688 -4.754 1 85.19 83 LEU A CA 1
ATOM 665 C C . LEU A 1 83 ? 7.875 -14.883 -5.352 1 85.19 83 LEU A C 1
ATOM 667 O O . LEU A 1 83 ? 7.969 -15.016 -6.574 1 85.19 83 LEU A O 1
ATOM 671 N N . PRO A 1 84 ? 8.414 -15.609 -4.41 1 82.38 84 PRO A N 1
ATOM 672 C CA . PRO A 1 84 ? 9.141 -16.781 -4.91 1 82.38 84 PRO A CA 1
ATOM 673 C C . PRO A 1 84 ? 8.211 -17.844 -5.5 1 82.38 84 PRO A C 1
ATOM 675 O O . PRO A 1 84 ? 7.02 -17.859 -5.188 1 82.38 84 PRO A O 1
ATOM 678 N N . ASP A 1 85 ? 8.562 -18.594 -6.422 1 71.06 85 ASP A N 1
ATOM 679 C CA . ASP A 1 85 ? 7.812 -19.656 -7.082 1 71.06 85 ASP A CA 1
ATOM 680 C C . ASP A 1 85 ? 7.605 -20.844 -6.145 1 71.06 85 ASP A C 1
ATOM 682 O O . ASP A 1 85 ? 8.422 -21.094 -5.254 1 71.06 85 ASP A O 1
ATOM 686 N N . MET B 1 1 ? 2.242 8.078 -17.516 1 59.38 1 MET B N 1
ATOM 687 C CA . MET B 1 1 ? 1.854 8.602 -16.203 1 59.38 1 MET B CA 1
ATOM 688 C C . MET B 1 1 ? 2.096 7.566 -15.109 1 59.38 1 MET B C 1
ATOM 690 O O . MET B 1 1 ? 1.848 6.375 -15.312 1 59.38 1 MET B O 1
ATOM 694 N N . SER B 1 2 ? 2.926 7.867 -13.984 1 76.19 2 SER B N 1
ATOM 695 C CA . SER B 1 2 ? 3.344 6.973 -12.914 1 76.19 2 SER B CA 1
ATOM 696 C C . SER B 1 2 ? 2.371 7.027 -11.734 1 76.19 2 SER B C 1
ATOM 698 O O . SER B 1 2 ? 1.482 7.879 -11.695 1 76.19 2 SER B O 1
ATOM 700 N N . ILE B 1 3 ? 2.365 6.059 -10.953 1 78.75 3 ILE B N 1
ATOM 701 C CA . ILE B 1 3 ? 1.517 6.039 -9.766 1 78.75 3 ILE B CA 1
ATOM 702 C C . ILE B 1 3 ? 1.73 7.316 -8.953 1 78.75 3 ILE B C 1
ATOM 704 O O . ILE B 1 3 ? 0.792 7.836 -8.344 1 78.75 3 ILE B O 1
ATOM 708 N N . PHE B 1 4 ? 2.867 7.84 -9.062 1 81.19 4 PHE B N 1
ATOM 709 C CA . PHE B 1 4 ? 3.205 9.062 -8.352 1 81.19 4 PHE B CA 1
ATOM 710 C C . PHE B 1 4 ? 2.432 10.25 -8.914 1 81.19 4 PHE B C 1
ATOM 712 O O . PHE B 1 4 ? 1.973 11.109 -8.164 1 81.19 4 PHE B O 1
ATOM 719 N N . ASP B 1 5 ? 2.391 10.117 -10.242 1 77.62 5 ASP B N 1
ATOM 720 C CA . ASP B 1 5 ? 1.655 11.195 -10.898 1 77.62 5 ASP B CA 1
ATOM 721 C C . ASP B 1 5 ? 0.187 11.195 -10.477 1 77.62 5 ASP B C 1
ATOM 723 O O . ASP B 1 5 ? -0.417 12.258 -10.312 1 77.62 5 ASP B O 1
ATOM 727 N N . TYR B 1 6 ? -0.215 10.086 -10.297 1 77.56 6 TYR B N 1
ATOM 728 C CA . TYR B 1 6 ? -1.609 9.906 -9.906 1 77.56 6 TYR B CA 1
ATOM 729 C C . TYR B 1 6 ? -1.877 10.531 -8.539 1 77.56 6 TYR B C 1
ATOM 731 O O . TYR B 1 6 ? -2.844 11.281 -8.375 1 77.56 6 TYR B O 1
ATOM 739 N N . PHE B 1 7 ? -1.095 10.391 -7.625 1 80.44 7 PHE B N 1
ATOM 740 C CA . PHE B 1 7 ? -1.282 10.891 -6.27 1 80.44 7 PHE B CA 1
ATOM 741 C C . PHE B 1 7 ? -0.995 12.391 -6.195 1 80.44 7 PHE B C 1
ATOM 743 O O . PHE B 1 7 ? -1.603 13.102 -5.398 1 80.44 7 PHE B O 1
ATOM 750 N N . ARG B 1 8 ? -0.196 12.789 -7.031 1 72.62 8 ARG B N 1
ATOM 751 C CA . ARG B 1 8 ? 0.114 14.211 -7.074 1 72.62 8 ARG B CA 1
ATOM 752 C C . ARG B 1 8 ? -1.023 15 -7.715 1 72.62 8 ARG B C 1
ATOM 754 O O . ARG B 1 8 ? -1.312 16.125 -7.305 1 72.62 8 ARG B O 1
ATOM 761 N N . ALA B 1 9 ? -1.532 14.352 -8.75 1 70.5 9 ALA B N 1
ATOM 762 C CA . ALA B 1 9 ? -2.592 15.023 -9.5 1 70.5 9 ALA B CA 1
ATOM 763 C C . ALA B 1 9 ? -3.873 15.109 -8.672 1 70.5 9 ALA B C 1
ATOM 765 O O . ALA B 1 9 ? -4.629 16.078 -8.789 1 70.5 9 ALA B O 1
ATOM 766 N N . LYS B 1 10 ? -4.238 14 -8.148 1 62.09 10 LYS B N 1
ATOM 767 C CA . LYS B 1 10 ? -5.449 13.961 -7.332 1 62.09 10 LYS B CA 1
ATOM 768 C C . LYS B 1 10 ? -5.41 15.031 -6.242 1 62.09 10 LYS B C 1
ATOM 770 O O . LYS B 1 10 ? -6.453 15.508 -5.801 1 62.09 10 LYS B O 1
ATOM 775 N N . ARG B 1 11 ? -4.309 15.398 -5.754 1 57.31 11 ARG B N 1
ATOM 776 C CA . ARG B 1 11 ? -4.273 16.266 -4.574 1 57.31 11 ARG B CA 1
ATOM 777 C C . ARG B 1 11 ? -4.105 17.719 -4.965 1 57.31 11 ARG B C 1
ATOM 779 O O . ARG B 1 11 ? -3.48 18.5 -4.242 1 57.31 11 ARG B O 1
ATOM 786 N N . ALA B 1 12 ? -4.555 18 -6.152 1 51.97 12 ALA B N 1
ATOM 787 C CA . ALA B 1 12 ? -4.703 19.438 -6.266 1 51.97 12 ALA B CA 1
ATOM 788 C C . ALA B 1 12 ? -5.332 20.031 -5.004 1 51.97 12 ALA B C 1
ATOM 790 O O . ALA B 1 12 ? -6.266 19.453 -4.441 1 51.97 12 ALA B O 1
ATOM 791 N N . PRO B 1 13 ? -4.5 20.797 -4.262 1 47.94 13 PRO B N 1
ATOM 792 C CA . PRO B 1 13 ? -4.836 21.453 -2.988 1 47.94 13 PRO B CA 1
ATOM 793 C C . PRO B 1 13 ? -6.312 21.812 -2.887 1 47.94 13 PRO B C 1
ATOM 795 O O . PRO B 1 13 ? -6.762 22.766 -3.531 1 47.94 13 PRO B O 1
ATOM 798 N N . THR B 1 14 ? -7.234 21.109 -3.148 1 47.41 14 THR B N 1
ATOM 799 C CA . THR B 1 14 ? -8.43 21.859 -2.783 1 47.41 14 THR B CA 1
ATOM 800 C C . THR B 1 14 ? -8.406 22.219 -1.302 1 47.41 14 THR B C 1
ATOM 802 O O . THR B 1 14 ? -7.73 21.562 -0.506 1 47.41 14 THR B O 1
ATOM 805 N N . SER B 1 15 ? -8.875 23.469 -0.909 1 47.56 15 SER B N 1
ATOM 806 C CA . SER B 1 15 ? -8.961 24.172 0.364 1 47.56 15 SER B CA 1
ATOM 807 C C . SER B 1 15 ? -9.297 23.219 1.507 1 47.56 15 SER B C 1
ATOM 809 O O . SER B 1 15 ? -8.742 23.344 2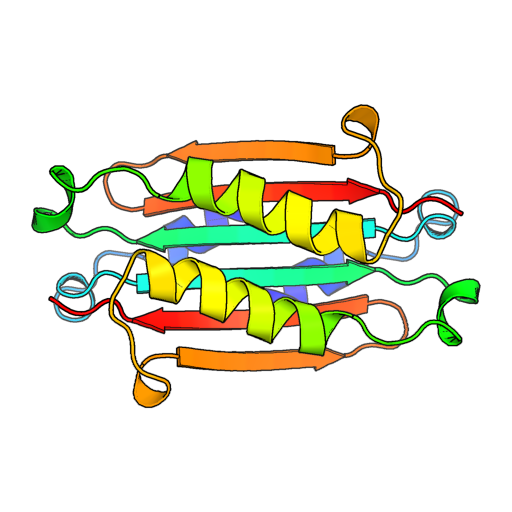.602 1 47.56 15 SER B O 1
ATOM 811 N N . ALA B 1 16 ? -10.516 22.562 1.532 1 49.28 16 ALA B N 1
ATOM 812 C CA . ALA B 1 16 ? -11.203 21.922 2.65 1 49.28 16 ALA B CA 1
ATOM 813 C C . ALA B 1 16 ? -10.555 20.594 3.021 1 49.28 16 ALA B C 1
ATOM 815 O O . ALA B 1 16 ? -10.602 20.172 4.18 1 49.28 16 ALA B O 1
ATOM 816 N N . SER B 1 17 ? -10.188 19.766 2.178 1 51.81 17 SER B N 1
ATOM 817 C CA . SER B 1 17 ? -9.609 18.438 2.375 1 51.81 17 SER B CA 1
ATOM 818 C C . SER B 1 17 ? -8.219 18.531 3.002 1 51.81 17 SER B C 1
ATOM 820 O O . SER B 1 17 ? -7.645 17.516 3.393 1 51.81 17 SER B O 1
ATOM 822 N N . LEU B 1 18 ? -7.566 19.672 2.799 1 53 18 LEU B N 1
ATOM 823 C CA . LEU B 1 18 ? -6.195 20.016 3.15 1 53 18 LEU B CA 1
ATOM 824 C C . LEU B 1 18 ? -5.973 19.891 4.656 1 53 18 LEU B C 1
ATOM 826 O O . LEU B 1 18 ? -4.836 19.734 5.105 1 53 18 LEU B O 1
ATOM 830 N N . ALA B 1 19 ? -7.07 19.922 5.344 1 62.53 19 ALA B N 1
ATOM 831 C CA . ALA B 1 19 ? -6.766 20.141 6.758 1 62.53 19 ALA B CA 1
ATOM 832 C C . ALA B 1 19 ? -6.398 18.828 7.449 1 62.53 19 ALA B C 1
ATOM 834 O O . ALA B 1 19 ? -5.66 18.828 8.438 1 62.53 19 ALA B O 1
ATOM 835 N N . LYS B 1 20 ? -6.879 17.75 6.711 1 75.69 20 LYS B N 1
ATOM 836 C CA . LYS B 1 20 ? -6.59 16.516 7.445 1 75.69 20 LYS B CA 1
ATOM 837 C C . LYS B 1 20 ? -5.574 15.664 6.699 1 75.69 20 LYS B C 1
ATOM 839 O O . LYS B 1 20 ? -5.555 15.641 5.469 1 75.69 20 LYS B O 1
ATOM 844 N N . GLU B 1 21 ? -4.699 15.234 7.445 1 83.62 21 GLU B N 1
ATOM 845 C CA . GLU B 1 21 ? -3.73 14.32 6.859 1 83.62 21 GLU B CA 1
ATOM 846 C C . GLU B 1 21 ? -4.387 13 6.457 1 83.62 21 GLU B C 1
ATOM 848 O O . GLU B 1 21 ? -5.27 12.5 7.16 1 83.62 21 GLU B O 1
ATOM 853 N N . ARG B 1 22 ? -4.102 12.602 5.289 1 85.62 22 ARG B N 1
ATOM 854 C CA . ARG B 1 22 ? -4.68 11.359 4.789 1 85.62 22 ARG B CA 1
ATOM 855 C C . ARG B 1 22 ? -3.588 10.375 4.375 1 85.62 22 ARG B C 1
ATOM 857 O O . ARG B 1 22 ? -2.58 10.773 3.787 1 85.62 22 ARG B O 1
ATOM 864 N N . LEU B 1 23 ? -3.877 9.125 4.789 1 90.06 23 LEU B N 1
ATOM 865 C CA . LEU B 1 23 ? -3.023 8.016 4.391 1 90.06 23 LEU B CA 1
ATOM 866 C C . LEU B 1 23 ? -3.768 7.059 3.463 1 90.06 23 LEU B C 1
ATOM 868 O O . LEU B 1 23 ? -4.902 6.672 3.746 1 90.06 23 LEU B O 1
ATOM 872 N N . GLN B 1 24 ? -3.148 6.859 2.377 1 90.56 24 GLN B N 1
ATOM 873 C CA . GLN B 1 24 ? -3.709 5.902 1.428 1 90.56 24 GLN B CA 1
ATOM 874 C C . GLN B 1 24 ? -2.736 4.758 1.166 1 90.56 24 GLN B C 1
ATOM 876 O O . GLN B 1 24 ? -1.566 4.988 0.855 1 90.56 24 GLN B O 1
ATOM 881 N N . ILE B 1 25 ? -3.258 3.543 1.289 1 93.06 25 ILE B N 1
ATOM 882 C CA . ILE B 1 25 ? -2.422 2.371 1.05 1 93.06 25 ILE B CA 1
ATOM 883 C C . ILE B 1 25 ? -3.068 1.486 -0.015 1 93.06 25 ILE B C 1
ATOM 885 O O . ILE B 1 25 ? -4.262 1.185 0.06 1 93.06 25 ILE B O 1
ATOM 889 N N . ILE B 1 26 ? -2.244 1.155 -0.942 1 93.19 26 ILE B N 1
ATOM 890 C CA . ILE B 1 26 ? -2.709 0.278 -2.012 1 93.19 26 ILE B CA 1
ATOM 891 C C . ILE B 1 26 ? -1.836 -0.974 -2.068 1 93.19 26 ILE B C 1
ATOM 893 O O . ILE B 1 26 ? -0.606 -0.881 -2.064 1 93.19 26 ILE B O 1
ATOM 897 N N . VAL B 1 27 ? -2.514 -2.115 -2.102 1 92.31 27 VAL B N 1
ATOM 898 C CA . VAL B 1 27 ? -1.816 -3.389 -2.252 1 92.31 27 VAL B CA 1
ATOM 899 C C . VAL B 1 27 ? -2.314 -4.105 -3.504 1 92.31 27 VAL B C 1
ATOM 901 O O . VAL B 1 27 ? -3.5 -4.434 -3.609 1 92.31 27 VAL B O 1
ATOM 904 N N . ALA B 1 28 ? -1.441 -4.277 -4.395 1 90.75 28 ALA B N 1
ATOM 905 C CA . ALA B 1 28 ? -1.778 -4.984 -5.629 1 90.75 28 ALA B CA 1
ATOM 906 C C . ALA B 1 28 ? -1.05 -6.32 -5.715 1 90.75 28 ALA B C 1
ATOM 908 O O . ALA B 1 28 ? 0.182 -6.367 -5.691 1 90.75 28 ALA B O 1
ATOM 909 N N . HIS B 1 29 ? -1.822 -7.32 -5.84 1 88.19 29 HIS B N 1
ATOM 910 C CA . HIS B 1 29 ? -1.267 -8.664 -5.926 1 88.19 29 HIS B CA 1
ATOM 911 C C . HIS B 1 29 ? -1.545 -9.297 -7.285 1 88.19 29 HIS B C 1
ATOM 913 O O . HIS B 1 29 ? -2.697 -9.586 -7.617 1 88.19 29 HIS B O 1
ATOM 919 N N . GLU B 1 30 ? -0.469 -9.469 -7.969 1 85.62 30 GLU B N 1
ATOM 920 C CA . GLU B 1 30 ? -0.576 -10.164 -9.25 1 85.62 30 GLU B CA 1
ATOM 921 C C . GLU B 1 30 ? -0.315 -11.664 -9.086 1 85.62 30 GLU B C 1
ATOM 923 O O . GLU B 1 30 ? 0.784 -12.07 -8.703 1 85.62 30 GLU B O 1
ATOM 928 N N . ARG B 1 31 ? -1.399 -12.32 -9.406 1 80.44 31 ARG B N 1
ATOM 929 C CA . ARG B 1 31 ? -1.314 -13.773 -9.25 1 80.44 31 ARG B CA 1
ATOM 930 C C . ARG B 1 31 ? -1.106 -14.461 -10.594 1 80.44 31 ARG B C 1
ATOM 932 O O . ARG B 1 31 ? -1.421 -13.891 -11.641 1 80.44 31 ARG B O 1
ATOM 939 N N . ASN B 1 32 ? -0.45 -15.555 -10.5 1 73.69 32 ASN B N 1
ATOM 940 C CA . ASN B 1 32 ? -0.361 -16.406 -11.68 1 73.69 32 ASN B CA 1
ATOM 941 C C . ASN B 1 32 ? -1.35 -17.562 -11.609 1 73.69 32 ASN B C 1
ATOM 943 O O . ASN B 1 32 ? -1.95 -17.812 -10.555 1 73.69 32 ASN B O 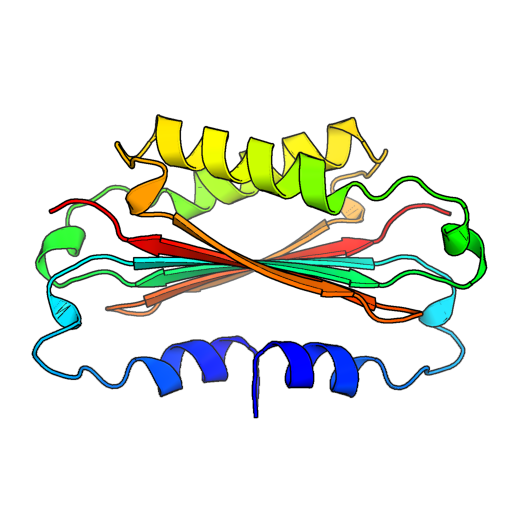1
ATOM 947 N N . LYS B 1 33 ? -1.623 -18.094 -12.734 1 66.5 33 LYS B N 1
ATOM 948 C CA . LYS B 1 33 ? -2.58 -19.188 -12.836 1 66.5 33 LYS B CA 1
ATOM 949 C C . LYS B 1 33 ? -2.307 -20.25 -11.773 1 66.5 33 LYS B C 1
ATOM 951 O O . LYS B 1 33 ? -3.223 -20.953 -11.344 1 66.5 33 LYS B O 1
ATOM 956 N N . ARG B 1 34 ? -1.079 -20.312 -11.352 1 68.12 34 ARG B N 1
ATOM 957 C CA . ARG B 1 34 ? -0.713 -21.359 -10.398 1 68.12 34 ARG B CA 1
ATOM 958 C C . ARG B 1 34 ? -1.115 -20.969 -8.977 1 68.12 34 ARG B C 1
ATOM 960 O O . ARG B 1 34 ? -1.317 -21.828 -8.125 1 68.12 34 ARG B O 1
ATOM 967 N N . SER B 1 35 ? -1.28 -19.641 -8.789 1 64.44 35 SER B N 1
ATOM 968 C CA . SER B 1 35 ? -1.526 -19.109 -7.457 1 64.44 35 SER B CA 1
ATOM 969 C C . SER B 1 35 ? -3.006 -19.172 -7.098 1 64.44 35 SER B C 1
ATOM 971 O O . SER B 1 35 ? -3.395 -18.844 -5.977 1 64.44 35 SER B O 1
ATOM 973 N N . LEU B 1 36 ? -3.748 -19.656 -8.031 1 63.19 36 LEU B N 1
ATOM 974 C CA . LEU B 1 36 ? -5.188 -19.672 -7.789 1 63.19 36 LEU B CA 1
ATOM 975 C C . LEU B 1 36 ? -5.527 -20.531 -6.578 1 63.19 36 LEU B C 1
ATOM 977 O O . LEU B 1 36 ? -6.582 -20.359 -5.965 1 63.19 36 LEU B O 1
ATOM 981 N N . GLN B 1 37 ? -4.539 -21.312 -6.207 1 65.38 37 GLN B N 1
ATOM 982 C CA . GLN B 1 37 ? -4.812 -22.188 -5.078 1 65.38 37 GLN B CA 1
ATOM 983 C C . GLN B 1 37 ? -4.25 -21.609 -3.781 1 65.38 37 GLN B C 1
ATOM 985 O O . GLN B 1 37 ? -4.461 -22.172 -2.703 1 65.38 37 GLN B O 1
ATOM 990 N N . GLN B 1 38 ? -3.67 -20.469 -3.922 1 68.44 38 GLN B N 1
ATOM 991 C CA . GLN B 1 38 ? -3.043 -19.906 -2.727 1 68.44 38 GLN B CA 1
ATOM 992 C C . GLN B 1 38 ? -4.027 -19.047 -1.939 1 68.44 38 GLN B C 1
ATOM 994 O O . GLN B 1 38 ? -4.938 -18.453 -2.518 1 68.44 38 GLN B O 1
ATOM 999 N N . PRO B 1 39 ? -3.969 -19.25 -0.588 1 72.5 39 PRO B N 1
ATOM 1000 C CA . PRO B 1 39 ? -4.816 -18.391 0.242 1 72.5 39 PRO B CA 1
ATOM 1001 C C . PRO B 1 39 ? -4.59 -16.906 -0.023 1 72.5 39 PRO B C 1
ATOM 1003 O O . PRO B 1 39 ? -3.49 -16.5 -0.413 1 72.5 39 PRO B O 1
ATOM 1006 N N . ASP B 1 40 ? -5.707 -16.172 0.06 1 73.56 40 ASP B N 1
ATOM 1007 C CA . ASP B 1 40 ? -5.641 -14.734 -0.134 1 73.56 40 ASP B CA 1
ATOM 1008 C C . ASP B 1 40 ? -5.027 -14.039 1.083 1 73.56 40 ASP B C 1
ATOM 1010 O O . ASP B 1 40 ? -5.574 -14.117 2.186 1 73.56 40 ASP B O 1
ATOM 1014 N N . TYR B 1 41 ? -3.881 -13.539 0.971 1 77.81 41 TYR B N 1
ATOM 1015 C CA . TYR B 1 41 ? -3.189 -12.852 2.053 1 77.81 41 TYR B CA 1
ATOM 1016 C C . TYR B 1 41 ? -3.605 -11.383 2.117 1 77.81 41 TYR B C 1
ATOM 1018 O O . TYR B 1 41 ? -3.236 -10.664 3.053 1 77.81 41 TYR B O 1
ATOM 1026 N N . LEU B 1 42 ? -4.418 -10.961 1.218 1 82.56 42 LEU B N 1
ATOM 1027 C CA . LEU B 1 42 ? -4.766 -9.547 1.126 1 82.56 42 LEU B CA 1
ATOM 1028 C C . LEU B 1 42 ? -5.555 -9.102 2.354 1 82.56 42 LEU B C 1
ATOM 1030 O O . LEU B 1 42 ? -5.234 -8.078 2.961 1 82.56 42 LEU B O 1
ATOM 1034 N N . PRO B 1 43 ? -6.539 -10.008 2.742 1 84.25 43 PRO B N 1
ATOM 1035 C CA . PRO B 1 43 ? -7.297 -9.609 3.932 1 84.25 43 PRO B CA 1
ATOM 1036 C C . PRO B 1 43 ? -6.434 -9.562 5.191 1 84.25 43 PRO B C 1
ATOM 1038 O O . PRO B 1 43 ? -6.594 -8.664 6.023 1 84.25 43 PRO B O 1
ATOM 1041 N N . GLN B 1 44 ? -5.621 -10.453 5.277 1 84.75 44 GLN B N 1
ATOM 1042 C CA . GLN B 1 44 ? -4.719 -10.484 6.426 1 84.75 44 GLN B CA 1
ATOM 1043 C C . GLN B 1 44 ? -3.736 -9.32 6.383 1 84.75 44 GLN B C 1
ATOM 1045 O O . GLN B 1 44 ? -3.467 -8.688 7.41 1 84.75 44 GLN B O 1
ATOM 1050 N N . MET B 1 45 ? -3.254 -9.062 5.184 1 86 45 MET B N 1
ATOM 1051 C CA . MET B 1 45 ? -2.318 -7.957 5.023 1 86 45 MET B CA 1
ATOM 1052 C C . MET B 1 45 ? -2.984 -6.629 5.371 1 86 45 MET B C 1
ATOM 1054 O O . MET B 1 45 ? -2.365 -5.762 5.992 1 86 45 MET B O 1
ATOM 1058 N N . ARG B 1 46 ? -4.207 -6.457 4.969 1 87.06 46 ARG B N 1
ATOM 1059 C CA . ARG B 1 46 ? -4.977 -5.254 5.266 1 87.06 46 ARG B CA 1
ATOM 1060 C C . ARG B 1 46 ? -5.047 -5.004 6.77 1 87.06 46 ARG B C 1
ATOM 1062 O O . ARG B 1 46 ? -4.785 -3.893 7.23 1 87.06 46 ARG B O 1
ATOM 1069 N N . GLU B 1 47 ? -5.336 -6.023 7.57 1 89.06 47 GLU B N 1
ATOM 1070 C CA . GLU B 1 47 ? -5.492 -5.906 9.016 1 89.06 47 GLU B CA 1
ATOM 1071 C C . GLU B 1 47 ? -4.164 -5.57 9.688 1 89.06 47 GLU B C 1
ATOM 1073 O O . GLU B 1 47 ? -4.113 -4.738 10.594 1 89.06 47 GLU B O 1
ATOM 1078 N N . GLU B 1 48 ? -3.225 -6.207 9.203 1 90.38 48 GLU B N 1
ATOM 1079 C CA . GLU B 1 48 ? -1.906 -5.988 9.797 1 90.38 48 GLU B CA 1
ATOM 1080 C C . GLU B 1 48 ? -1.39 -4.586 9.484 1 90.38 48 GLU B C 1
ATOM 1082 O O . GLU B 1 48 ? -0.778 -3.939 10.336 1 90.38 48 GLU B O 1
ATOM 1087 N N . ILE B 1 49 ? -1.641 -4.191 8.258 1 89.75 49 ILE B N 1
ATOM 1088 C CA . ILE B 1 49 ? -1.204 -2.861 7.852 1 89.75 49 ILE B CA 1
ATOM 1089 C C . ILE B 1 49 ? -1.941 -1.804 8.672 1 89.75 49 ILE B C 1
ATOM 1091 O O . ILE B 1 49 ? -1.334 -0.84 9.141 1 89.75 49 ILE B O 1
ATOM 1095 N N . ILE B 1 50 ? -3.156 -2.021 8.883 1 89.25 50 ILE B N 1
ATOM 1096 C CA . ILE B 1 50 ? -3.963 -1.111 9.688 1 89.25 50 ILE B CA 1
ATOM 1097 C C . ILE B 1 50 ? -3.443 -1.092 11.125 1 89.25 50 ILE B C 1
ATOM 1099 O O . ILE B 1 50 ? -3.344 -0.028 11.742 1 89.25 50 ILE B O 1
ATOM 1103 N N . ALA B 1 51 ? -3.123 -2.236 11.578 1 90.56 51 ALA B N 1
ATOM 1104 C CA . ALA B 1 51 ? -2.6 -2.363 12.938 1 90.56 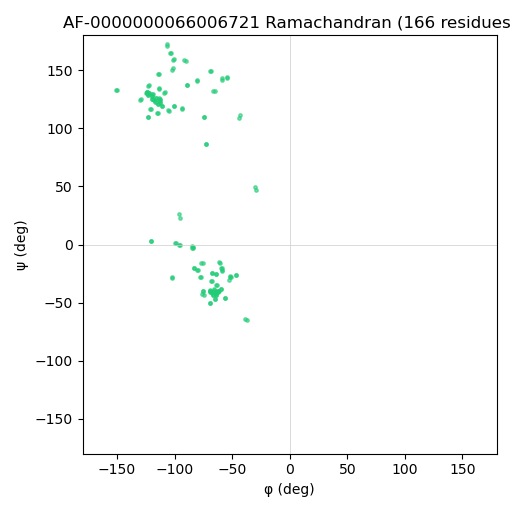51 ALA B CA 1
ATOM 1105 C C . ALA B 1 51 ? -1.293 -1.593 13.094 1 90.56 51 ALA B C 1
ATOM 1107 O O . ALA B 1 51 ? -1.068 -0.944 14.117 1 90.56 51 ALA B O 1
ATOM 1108 N N . VAL B 1 52 ? -0.5 -1.676 12.086 1 88.69 52 VAL B N 1
ATOM 1109 C CA . VAL B 1 52 ? 0.783 -0.98 12.109 1 88.69 52 VAL B CA 1
ATOM 1110 C C . VAL B 1 52 ? 0.552 0.529 12.141 1 88.69 52 VAL B C 1
ATOM 1112 O O . VAL B 1 52 ? 1.153 1.239 12.945 1 88.69 52 VAL B O 1
ATOM 1115 N N . ILE B 1 53 ? -0.298 1.042 11.328 1 87.81 53 ILE B N 1
ATOM 1116 C CA . ILE B 1 53 ? -0.595 2.469 11.266 1 87.81 53 ILE B CA 1
ATOM 1117 C C . ILE B 1 53 ? -1.184 2.934 12.594 1 87.81 53 ILE B C 1
ATOM 1119 O O . ILE B 1 53 ? -0.838 4.008 13.094 1 87.81 53 ILE B O 1
ATOM 1123 N N . ARG B 1 54 ? -2.006 2.119 13.117 1 87.62 54 ARG B N 1
ATOM 1124 C CA . ARG B 1 54 ? -2.676 2.449 14.367 1 87.62 54 ARG B CA 1
ATOM 1125 C C . ARG B 1 54 ? -1.672 2.582 15.508 1 87.62 54 ARG B C 1
ATOM 1127 O O . ARG B 1 54 ? -1.968 3.199 16.531 1 87.62 54 ARG B O 1
ATOM 1134 N N . LYS B 1 55 ? -0.621 1.927 15.328 1 86.94 55 LYS B N 1
ATOM 1135 C CA . LYS B 1 55 ? 0.426 1.999 16.344 1 86.94 55 LYS B CA 1
ATOM 1136 C C . LYS B 1 55 ? 1.052 3.391 16.391 1 86.94 55 LYS B C 1
ATOM 1138 O O . LYS B 1 55 ? 1.464 3.855 17.453 1 86.94 55 LYS B O 1
ATOM 1143 N N . TYR B 1 56 ? 1.062 3.973 15.273 1 83.69 56 TYR B N 1
ATOM 1144 C CA . TYR B 1 56 ? 1.724 5.27 15.164 1 83.69 56 TYR B CA 1
ATOM 1145 C C . TYR B 1 56 ? 0.706 6.402 15.156 1 83.69 56 TYR B C 1
ATOM 1147 O O . TYR B 1 56 ? 1.024 7.535 15.531 1 83.69 56 TYR B O 1
ATOM 1155 N N . ILE B 1 57 ? -0.394 6.098 14.703 1 81.94 57 ILE B N 1
ATOM 1156 C CA . ILE B 1 57 ? -1.456 7.09 14.586 1 81.94 57 ILE B CA 1
ATOM 1157 C C . ILE B 1 57 ? -2.738 6.551 15.211 1 81.94 57 ILE B C 1
ATOM 1159 O O . ILE B 1 57 ? -3.207 5.469 14.852 1 81.94 57 ILE B O 1
ATOM 1163 N N . PRO B 1 58 ? -3.16 7.391 16.125 1 88.19 58 PRO B N 1
ATOM 1164 C CA . PRO B 1 58 ? -4.398 6.969 16.781 1 88.19 58 PRO B CA 1
ATOM 1165 C C . PRO B 1 58 ? -5.621 7.098 15.875 1 88.19 58 PRO B C 1
ATOM 1167 O O . PRO B 1 58 ? -6.258 8.148 15.836 1 88.19 58 PRO B O 1
ATOM 1170 N N . ILE B 1 59 ? -5.859 6.086 15.102 1 87.5 59 ILE B N 1
ATOM 1171 C CA . ILE B 1 59 ? -7.008 6.102 14.203 1 87.5 59 ILE B CA 1
ATOM 1172 C C . ILE B 1 59 ? -8.008 5.027 14.625 1 87.5 59 ILE B C 1
ATOM 1174 O O . ILE B 1 59 ? -7.625 3.998 15.188 1 87.5 59 ILE B O 1
ATOM 1178 N N . ASP B 1 60 ? -9.266 5.371 14.398 1 89.44 60 ASP B N 1
ATOM 1179 C CA . ASP B 1 60 ? -10.32 4.402 14.656 1 89.44 60 ASP B CA 1
ATOM 1180 C C . ASP B 1 60 ? -10.844 3.789 13.359 1 89.44 60 ASP B C 1
ATOM 1182 O O . ASP B 1 60 ? -10.531 4.273 12.273 1 89.44 60 ASP B O 1
ATOM 1186 N N . SER B 1 61 ? -11.562 2.691 13.531 1 86.62 61 SER B N 1
ATOM 1187 C CA . SER B 1 61 ? -12.055 1.953 12.375 1 86.62 61 SER B CA 1
ATOM 1188 C C . SER B 1 61 ? -12.938 2.832 11.492 1 86.62 61 SER B C 1
ATOM 1190 O O . SER B 1 61 ? -13.094 2.562 10.305 1 86.62 61 SER B O 1
ATOM 1192 N N . SER B 1 62 ? -13.492 3.9 12.07 1 91.06 62 SER B N 1
ATOM 1193 C CA . SER B 1 62 ? -14.367 4.785 11.305 1 91.06 62 SER B CA 1
ATOM 1194 C C . SER B 1 62 ? -13.555 5.699 10.391 1 91.06 62 SER B C 1
ATOM 1196 O O . SER B 1 62 ? -14.102 6.293 9.461 1 91.06 62 SER B O 1
ATOM 1198 N N . GLN B 1 63 ? -12.383 5.77 10.641 1 91.94 63 GLN B N 1
ATOM 1199 C CA . GLN B 1 63 ? -11.508 6.641 9.859 1 91.94 63 GLN B CA 1
ATOM 1200 C C . GLN B 1 63 ? -10.812 5.863 8.742 1 91.94 63 GLN B C 1
ATOM 1202 O O . GLN B 1 63 ? -10.023 6.434 7.98 1 91.94 63 GLN B O 1
ATOM 1207 N N . VAL B 1 64 ? -11.078 4.598 8.664 1 91.31 64 VAL B N 1
ATOM 1208 C CA . VAL B 1 64 ? -10.422 3.746 7.684 1 91.31 64 VAL B CA 1
ATOM 1209 C C . VAL B 1 64 ? -11.445 3.229 6.68 1 91.31 64 VAL B C 1
ATOM 1211 O O . VAL B 1 64 ? -12.484 2.68 7.066 1 91.31 64 VAL B O 1
ATOM 1214 N N . SER B 1 65 ? -11.273 3.512 5.438 1 93.06 65 SER B N 1
ATOM 1215 C CA . SER B 1 65 ? -12.094 2.992 4.352 1 93.06 65 SER B CA 1
ATOM 1216 C C . SER B 1 65 ? -11.328 1.975 3.514 1 93.06 65 SER B C 1
ATOM 1218 O O . SER B 1 65 ? -10.219 2.252 3.055 1 93.06 65 SER B O 1
ATOM 1220 N N . VAL B 1 66 ? -11.961 0.836 3.283 1 91.25 66 VAL B N 1
ATOM 1221 C CA . VAL B 1 66 ? -11.281 -0.249 2.584 1 91.25 66 VAL B CA 1
ATOM 1222 C C . VAL B 1 66 ? -12.031 -0.591 1.301 1 91.25 66 VAL B C 1
ATOM 1224 O O . VAL B 1 66 ? -13.258 -0.738 1.312 1 91.25 66 VAL B O 1
ATOM 1227 N N . ASN B 1 67 ? -11.344 -0.608 0.208 1 91.19 67 ASN B N 1
ATOM 1228 C CA . ASN B 1 67 ? -11.867 -1.044 -1.082 1 91.19 67 ASN B CA 1
ATOM 1229 C C . ASN B 1 67 ? -11.023 -2.172 -1.676 1 91.19 67 ASN B C 1
ATOM 1231 O O . ASN B 1 67 ? -9.797 -2.109 -1.667 1 91.19 67 ASN B O 1
ATOM 1235 N N . VAL B 1 68 ? -11.742 -3.242 -2.115 1 88.56 68 VAL B N 1
ATOM 1236 C CA . VAL B 1 68 ? -11.023 -4.383 -2.668 1 88.56 68 VAL B CA 1
ATOM 1237 C C . VAL B 1 68 ? -11.531 -4.68 -4.078 1 88.56 68 VAL B C 1
ATOM 1239 O O . VAL B 1 68 ? -12.734 -4.656 -4.328 1 88.56 68 VAL B O 1
ATOM 1242 N N . ASP B 1 69 ? -10.633 -4.816 -4.926 1 88.44 69 ASP B N 1
ATOM 1243 C CA . ASP B 1 69 ? -10.93 -5.227 -6.297 1 88.44 69 ASP B CA 1
ATOM 1244 C C . ASP B 1 69 ? -10.156 -6.496 -6.664 1 88.44 69 ASP B C 1
ATOM 1246 O O . ASP B 1 69 ? -8.93 -6.484 -6.727 1 88.44 69 ASP B O 1
ATOM 1250 N N . ASN B 1 70 ? -10.953 -7.559 -6.777 1 83.19 70 ASN B N 1
ATOM 1251 C CA . ASN B 1 70 ? -10.336 -8.836 -7.113 1 83.19 70 ASN B CA 1
ATOM 1252 C C . ASN B 1 70 ? -10.609 -9.227 -8.562 1 83.19 70 ASN B C 1
ATOM 1254 O O . ASN B 1 70 ? -11.766 -9.305 -8.984 1 83.19 70 ASN B O 1
ATOM 1258 N N . SER B 1 71 ? -9.602 -9.289 -9.312 1 81.25 71 SER B N 1
ATOM 1259 C CA . SER B 1 71 ? -9.695 -9.805 -10.68 1 81.25 71 SER B CA 1
ATOM 1260 C C . SER B 1 71 ? -9.078 -11.195 -10.789 1 81.25 71 SER B C 1
ATOM 1262 O O . SER B 1 71 ? -8.484 -11.695 -9.828 1 81.25 71 SER B O 1
ATOM 1264 N N . GLU B 1 72 ? -9.227 -11.898 -11.914 1 77.06 72 GLU B N 1
ATOM 1265 C CA . GLU B 1 72 ? -8.766 -13.273 -12.094 1 77.06 72 GLU B CA 1
ATOM 1266 C C . GLU B 1 72 ? -7.254 -13.367 -11.883 1 77.06 72 GLU B C 1
ATOM 1268 O O . GLU B 1 72 ? -6.766 -14.328 -11.281 1 77.06 72 GLU B O 1
ATOM 1273 N N . ASN B 1 73 ? -6.5 -12.375 -12.328 1 79.12 73 ASN B N 1
ATOM 1274 C CA . ASN B 1 73 ? -5.047 -12.484 -12.266 1 79.12 73 ASN B CA 1
ATOM 1275 C C . ASN B 1 73 ? -4.434 -11.367 -11.43 1 79.12 73 ASN B C 1
ATOM 1277 O O . ASN B 1 73 ? -3.211 -11.211 -11.398 1 79.12 73 ASN B O 1
ATOM 1281 N N . CYS B 1 74 ? -5.289 -10.547 -10.859 1 83.38 74 CYS B N 1
ATOM 1282 C CA . CYS B 1 74 ? -4.773 -9.438 -10.07 1 83.38 74 CYS B CA 1
ATOM 1283 C C . CYS B 1 74 ? -5.746 -9.062 -8.953 1 83.38 74 CYS B C 1
ATOM 1285 O O . CYS B 1 74 ? -6.957 -9 -9.18 1 83.38 74 CYS B O 1
ATOM 1287 N N . SER B 1 75 ? -5.281 -8.883 -7.754 1 88.44 75 SER B N 1
ATOM 1288 C CA . SER B 1 75 ? -6.074 -8.414 -6.621 1 88.44 75 SER B CA 1
ATOM 1289 C C . SER B 1 75 ? -5.543 -7.082 -6.094 1 88.44 75 SER B C 1
ATOM 1291 O O . SER B 1 75 ? -4.355 -6.957 -5.789 1 88.44 75 SER B O 1
ATOM 1293 N N . VAL B 1 76 ? -6.453 -6.148 -6.062 1 90.19 76 VAL B N 1
ATOM 1294 C CA . VAL B 1 76 ? -6.031 -4.828 -5.605 1 90.19 76 VAL B CA 1
ATOM 1295 C C . VAL B 1 76 ? -6.828 -4.434 -4.367 1 90.19 76 VAL B C 1
ATOM 1297 O O . VAL B 1 76 ? -8.062 -4.434 -4.387 1 90.19 76 VAL B O 1
ATOM 1300 N N . LEU B 1 77 ? -6.07 -4.09 -3.275 1 92.38 77 LEU B N 1
ATOM 1301 C CA . LEU B 1 77 ? -6.656 -3.621 -2.023 1 92.38 77 LEU B CA 1
ATOM 1302 C C . LEU B 1 77 ? -6.301 -2.162 -1.768 1 92.38 77 LEU B C 1
ATOM 1304 O O . LEU B 1 77 ? -5.125 -1.794 -1.781 1 92.38 77 LEU B O 1
ATOM 1308 N N . GLU B 1 78 ? -7.305 -1.368 -1.592 1 92.56 78 GLU B N 1
ATOM 1309 C CA . GLU B 1 78 ? -7.094 0.052 -1.328 1 92.56 78 GLU B CA 1
ATOM 1310 C C . GLU B 1 78 ? -7.605 0.438 0.056 1 92.56 78 GLU B C 1
ATOM 1312 O O . GLU B 1 78 ? -8.781 0.225 0.372 1 92.56 78 GLU B O 1
ATOM 1317 N N . LEU B 1 79 ? -6.688 1.051 0.83 1 92.56 79 LEU B N 1
ATOM 1318 C CA . LEU B 1 79 ? -7.016 1.521 2.17 1 92.56 79 LEU B CA 1
ATOM 1319 C C . LEU B 1 79 ? -6.902 3.041 2.258 1 92.56 79 LEU B C 1
ATOM 1321 O O . LEU B 1 79 ? -5.84 3.604 1.975 1 92.56 79 LEU B O 1
ATOM 1325 N N . ASN B 1 80 ? -7.988 3.641 2.635 1 92 80 ASN B N 1
ATOM 1326 C CA . ASN B 1 80 ? -7.996 5.086 2.838 1 92 80 ASN B CA 1
ATOM 1327 C C . ASN B 1 80 ? -8.148 5.445 4.312 1 92 80 ASN B C 1
ATOM 1329 O O . ASN B 1 80 ? -9.148 5.102 4.941 1 92 80 ASN B O 1
ATOM 1333 N N . ILE B 1 81 ? -7.172 6.121 4.801 1 91.5 81 ILE B N 1
ATOM 1334 C CA . ILE B 1 81 ? -7.16 6.43 6.227 1 91.5 81 ILE B CA 1
ATOM 1335 C C . ILE B 1 81 ? -7.07 7.941 6.426 1 91.5 81 ILE B C 1
ATOM 1337 O O . ILE B 1 81 ? -6.203 8.602 5.844 1 91.5 81 ILE B O 1
ATOM 1341 N N . THR B 1 82 ? -7.977 8.414 7.234 1 89.75 82 THR B N 1
ATOM 1342 C CA . THR B 1 82 ? -7.926 9.82 7.609 1 89.75 82 THR B CA 1
ATOM 1343 C C . THR B 1 82 ? -7.305 9.984 8.992 1 89.75 82 THR B C 1
ATOM 1345 O O . THR B 1 82 ? -7.785 9.406 9.969 1 89.75 82 THR B O 1
ATOM 1348 N N . LEU B 1 83 ? -6.188 10.719 9.008 1 85.12 83 LEU B N 1
ATOM 1349 C CA . LEU B 1 83 ? -5.48 10.891 10.273 1 85.12 83 LEU B CA 1
ATOM 1350 C C . LEU B 1 83 ? -6.145 11.969 11.117 1 85.12 83 LEU B C 1
ATOM 1352 O O . LEU B 1 83 ? -6.68 12.945 10.586 1 85.12 83 LEU B O 1
ATOM 1356 N N . PRO B 1 84 ? -6.133 11.633 12.367 1 82.31 84 PRO B N 1
ATOM 1357 C CA . PRO B 1 84 ? -6.766 12.609 13.25 1 82.31 84 PRO B CA 1
ATOM 1358 C C . PRO B 1 84 ? -5.969 13.914 13.352 1 82.31 84 PRO B C 1
ATOM 1360 O O . PRO B 1 84 ? -4.766 13.922 13.078 1 82.31 84 PRO B O 1
ATOM 1363 N N . ASP B 1 85 ? -6.504 15.023 13.539 1 71.44 85 ASP B N 1
ATOM 1364 C CA . ASP B 1 85 ? -5.895 16.344 13.688 1 71.44 85 ASP B CA 1
ATOM 1365 C C . ASP B 1 85 ? -5.117 16.438 14.992 1 71.44 85 ASP B C 1
ATOM 1367 O O . ASP B 1 85 ? -5.457 15.781 15.977 1 71.44 85 ASP B O 1
#

Secondary structure (DSSP, 8-state):
--HHHHHHHHT---SSGGGS-EEEEEEEEEPPGGGGGS---HHHHHHHHHHHHHHHS---GGGEEEEEEE-SSEEEEEEEEEPP-/--HHHHHHHHT---SSGGGS-EEEEEEEEEPPGGGGGS---HHHHHHHHHHHHHHHS---GGGEEEEEEE-SSEEEEEEEEEPP-

Organism: Cellvibrio japonicus (strain Ueda107) (NCBI:txid498211)

InterPro domains:
  IPR005527 Cell division topological specificity factor MinE [MF_00262] (3-85)
  IPR005527 Cell division topological specificity factor MinE [PF03776] (15-84)
  IPR005527 Cell division topological specificity factor MinE [TIGR01215] (1-85)
  IPR036707 Cell division topological specificity factor MinE superfamily [G3DSA:3.30.1070.10] (1-85)
  IPR036707 Cell division topological specificity factor MinE superfamily [SSF55229] (37-84)

Nearest PDB structures (foldseek):
  2kxo-assembly1_B  TM=8.565E-01  e=9.042E-08  Neisseria gonorrhoeae
  6u6q-assembly1_B  TM=7.604E-01  e=2.480E-05  Neisseria gonorrhoeae
  8tdl-assembly1_A  TM=5.973E-01  e=5.759E-01  Arabidopsis thaliana
  6e52-assembly1_A  TM=4.644E-01  e=3.416E-01  Saccharomyces cerevisiae S288C
  4v6i-assembly1_BW  TM=4.258E-01  e=3.144E+00  Saccharomyces cerevisiae

Sequence (170 aa):
MSIFDYFRAKRAPTSASLAKERLQIIVAHERNKRSLQQPDYLPQMREEIIAVIRKYIPIDSSQVSVNVDNSENCSVLELNITLPDMSIFDYFRAKRAPTSASLAKERLQIIVAHERNKRSLQQPDYLPQMREEIIAVIRKYIPIDSSQVSVNVDNSENCSVLELNITLPD